Protein AF-A0A151JPD7-F1 (afdb_monomer)

Structure (mmCIF, N/CA/C/O backbone):
data_AF-A0A151JPD7-F1
#
_entry.id   AF-A0A151JPD7-F1
#
loop_
_atom_site.group_PDB
_atom_site.id
_atom_site.type_symbol
_atom_site.label_atom_id
_atom_site.label_alt_id
_atom_site.label_comp_id
_atom_site.label_asym_id
_atom_site.label_entity_id
_atom_site.label_seq_id
_atom_site.pdbx_PDB_ins_code
_atom_site.Cartn_x
_atom_site.Cartn_y
_atom_site.Cartn_z
_atom_site.occupancy
_atom_site.B_iso_or_equiv
_atom_site.auth_seq_id
_atom_site.auth_comp_id
_atom_site.auth_asym_id
_atom_site.auth_atom_id
_atom_site.pdbx_PDB_model_num
ATOM 1 N N . MET A 1 1 ? -14.794 9.207 4.107 1.00 80.56 1 MET A N 1
ATOM 2 C CA . MET A 1 1 ? -14.173 10.198 5.003 1.00 80.56 1 MET A CA 1
ATOM 3 C C . MET A 1 1 ? -12.701 9.889 5.238 1.00 80.56 1 MET A C 1
ATOM 5 O O . MET A 1 1 ? -11.892 10.384 4.486 1.00 80.56 1 MET A O 1
ATOM 9 N N . ILE A 1 2 ? -12.313 8.997 6.160 1.00 86.88 2 ILE A N 1
ATOM 10 C CA . ILE A 1 2 ? -10.884 8.836 6.520 1.00 86.88 2 ILE A CA 1
ATOM 11 C C . ILE A 1 2 ? -9.988 8.460 5.324 1.00 86.88 2 ILE A C 1
ATOM 13 O O . ILE A 1 2 ? -8.956 9.090 5.118 1.00 86.88 2 ILE A O 1
ATOM 17 N N . SER A 1 3 ? -10.394 7.480 4.512 1.00 79.50 3 SER A N 1
ATOM 18 C CA . SER A 1 3 ? -9.652 7.071 3.309 1.00 79.50 3 SER A CA 1
ATOM 19 C C . SER A 1 3 ? -9.755 8.076 2.157 1.00 79.50 3 SER A C 1
ATOM 21 O O . SER A 1 3 ? -8.768 8.323 1.474 1.00 79.50 3 SER A O 1
ATOM 23 N N . VAL A 1 4 ? -10.941 8.653 1.951 1.00 86.44 4 VAL A N 1
ATOM 24 C CA . VAL A 1 4 ? -11.239 9.572 0.837 1.00 86.44 4 VAL A CA 1
ATOM 25 C C . VAL A 1 4 ? -10.566 10.933 1.042 1.00 86.44 4 VAL A C 1
ATOM 27 O O . VAL A 1 4 ? -9.914 11.443 0.138 1.00 86.44 4 VAL A O 1
ATOM 30 N N . ASP A 1 5 ? -10.632 11.462 2.262 1.00 92.19 5 ASP A N 1
ATOM 31 C CA . ASP A 1 5 ? -10.155 12.799 2.633 1.00 92.19 5 ASP A CA 1
ATOM 32 C C . ASP A 1 5 ? -8.726 12.764 3.208 1.00 92.19 5 ASP A C 1
ATOM 34 O O . ASP A 1 5 ? -8.247 13.748 3.767 1.00 92.19 5 ASP A O 1
ATOM 38 N N . LYS A 1 6 ? -8.040 11.614 3.103 1.00 87.88 6 LYS A N 1
ATOM 39 C CA . LYS A 1 6 ? -6.658 11.390 3.574 1.00 87.88 6 LYS A CA 1
ATOM 40 C C . LYS A 1 6 ? -6.432 11.791 5.039 1.00 87.88 6 LYS A C 1
ATOM 42 O O . LYS A 1 6 ? -5.391 12.342 5.397 1.00 87.88 6 LYS A O 1
ATOM 47 N N . MET A 1 7 ? -7.401 11.510 5.906 1.00 90.88 7 MET A N 1
ATOM 48 C CA . MET A 1 7 ? -7.298 11.850 7.325 1.00 90.88 7 MET A CA 1
ATOM 49 C C . MET A 1 7 ? -6.452 10.832 8.090 1.00 90.88 7 MET A C 1
ATOM 51 O O . MET A 1 7 ? -6.375 9.651 7.749 1.00 90.88 7 MET A O 1
ATOM 55 N N . VAL A 1 8 ? -5.851 11.283 9.188 1.00 94.06 8 VAL A N 1
ATOM 56 C CA . VAL A 1 8 ? -5.087 10.417 10.090 1.00 94.06 8 VAL A CA 1
ATOM 57 C C . VAL A 1 8 ? -5.984 9.398 10.799 1.00 94.06 8 VAL A C 1
ATOM 59 O O . VAL A 1 8 ? -7.127 9.669 11.154 1.00 94.06 8 VAL A O 1
ATOM 62 N N . LEU A 1 9 ? -5.442 8.215 11.100 1.00 92.44 9 LEU A N 1
ATOM 63 C CA . LEU A 1 9 ? -6.209 7.143 11.753 1.00 92.44 9 LEU A CA 1
ATOM 64 C C . LEU A 1 9 ? -6.720 7.503 13.161 1.00 92.44 9 LEU A C 1
ATOM 66 O O . LEU A 1 9 ? -7.656 6.871 13.639 1.00 92.44 9 LEU A O 1
ATOM 70 N N . SER A 1 10 ? -6.142 8.506 13.834 1.00 93.88 10 SER A N 1
ATOM 71 C CA . SER A 1 10 ? -6.644 9.000 15.129 1.00 93.88 10 SER A CA 1
ATOM 72 C C . SER A 1 10 ? -8.010 9.681 15.024 1.00 93.88 10 SER A C 1
ATOM 74 O O . SER A 1 10 ? -8.688 9.821 16.039 1.00 93.88 10 SER A O 1
ATOM 76 N N . THR A 1 11 ? -8.475 10.034 13.820 1.00 94.81 11 THR A N 1
ATOM 77 C CA . THR A 1 11 ? -9.804 10.625 13.609 1.00 94.81 11 THR A CA 1
ATOM 78 C C . THR A 1 11 ? -10.934 9.762 14.182 1.00 94.81 11 THR A C 1
ATOM 80 O O . THR A 1 11 ? -11.928 10.312 14.649 1.00 94.81 11 THR A O 1
ATOM 83 N N . VAL A 1 12 ? -10.769 8.434 14.252 1.00 93.25 12 VAL A N 1
ATOM 84 C CA . VAL A 1 12 ? -11.769 7.513 14.840 1.00 93.25 12 VAL A CA 1
ATOM 85 C C . VAL A 1 12 ? -11.988 7.701 16.348 1.00 93.25 12 VAL A C 1
ATOM 87 O O . VAL A 1 12 ? -12.983 7.236 16.911 1.00 93.25 12 VAL A O 1
ATOM 90 N N . GLU A 1 13 ? -11.059 8.377 17.020 1.00 94.06 13 GLU A N 1
ATOM 91 C CA . GLU A 1 13 ? -11.090 8.644 18.459 1.00 94.06 13 GLU A CA 1
ATOM 92 C C . GLU A 1 13 ? -11.591 10.061 18.773 1.00 94.06 13 GLU A C 1
ATOM 94 O O . GLU A 1 13 ? -11.919 10.354 19.924 1.00 94.06 13 GLU A O 1
ATOM 99 N N . ASN A 1 14 ? -11.739 10.919 17.757 1.00 94.12 14 ASN A N 1
ATOM 100 C CA . ASN A 1 14 ? -12.240 12.278 17.931 1.00 94.12 14 ASN A CA 1
ATOM 101 C C . ASN A 1 14 ? -13.691 12.273 18.433 1.00 94.12 14 ASN A C 1
ATOM 103 O O . ASN A 1 14 ? -14.548 11.547 17.920 1.00 94.12 14 ASN A O 1
ATOM 107 N N . LYS A 1 15 ? -13.991 13.152 19.401 1.00 94.69 15 LYS A N 1
ATOM 108 C CA . LYS A 1 15 ? -15.325 13.269 20.022 1.00 94.69 15 LYS A CA 1
ATOM 109 C C . LYS A 1 15 ? -16.430 13.486 18.984 1.00 94.69 15 LYS A C 1
ATOM 111 O O . LYS A 1 15 ? -17.428 12.772 19.012 1.00 94.69 15 LYS A O 1
ATOM 116 N N . GLY A 1 16 ? -16.219 14.414 18.046 1.00 94.44 16 GLY A N 1
ATOM 117 C CA . GLY A 1 16 ? -17.181 14.716 16.981 1.00 94.44 16 GLY A CA 1
ATOM 118 C C . GLY A 1 16 ? -17.439 13.524 16.058 1.00 94.44 16 GLY A C 1
ATOM 119 O O . GLY A 1 16 ? -18.589 13.199 15.784 1.00 94.44 16 GLY A O 1
ATOM 120 N N . PHE A 1 17 ? -16.388 12.800 15.662 1.00 93.56 17 PHE A N 1
ATOM 121 C CA . PHE A 1 17 ? -16.533 11.601 14.835 1.00 93.56 17 PHE A CA 1
ATOM 122 C C . PHE A 1 17 ? -17.300 10.494 15.565 1.00 93.56 17 PHE A C 1
ATOM 124 O O . PHE A 1 17 ? -18.200 9.881 15.000 1.00 93.56 17 PHE A O 1
ATOM 131 N N . ARG A 1 18 ? -17.002 10.255 16.847 1.00 93.50 18 ARG A N 1
ATOM 132 C CA . ARG A 1 18 ? -17.736 9.262 17.647 1.00 93.50 18 ARG A CA 1
ATOM 133 C C . ARG A 1 18 ? -19.191 9.643 17.868 1.00 93.50 18 ARG A C 1
ATOM 135 O O . ARG A 1 18 ? -20.039 8.757 17.881 1.00 93.50 18 ARG A O 1
ATOM 142 N N . TYR A 1 19 ? -19.472 10.929 18.052 1.00 95.12 19 TYR A N 1
ATOM 143 C CA . TYR A 1 19 ? -20.842 11.419 18.121 1.00 95.12 19 TYR A CA 1
ATOM 144 C C . TYR A 1 19 ? -21.576 11.159 16.803 1.00 95.12 19 TYR A C 1
ATOM 146 O O . TYR A 1 19 ? -22.622 10.521 16.823 1.00 95.12 19 TYR A O 1
ATOM 154 N N . LEU A 1 20 ? -20.978 11.524 15.664 1.00 94.06 20 LEU A N 1
ATOM 155 C CA . LEU A 1 20 ? -21.531 11.238 14.340 1.00 94.06 20 LEU A CA 1
ATOM 156 C C . LEU A 1 20 ? -21.826 9.743 14.159 1.00 94.06 20 LEU A C 1
ATOM 158 O O . LEU A 1 20 ? -22.942 9.391 13.802 1.00 94.06 20 LEU A O 1
ATOM 162 N N . MET A 1 21 ? -20.868 8.866 14.471 1.00 94.31 21 MET A N 1
ATOM 163 C CA . MET A 1 21 ? -21.039 7.414 14.332 1.00 94.31 21 MET A CA 1
ATOM 164 C C . MET A 1 21 ? -22.158 6.853 15.213 1.00 94.31 21 MET A C 1
ATOM 166 O O . MET A 1 21 ? -22.860 5.943 14.785 1.00 94.31 21 MET A O 1
ATOM 170 N N . LYS A 1 22 ? -22.367 7.402 16.417 1.00 94.88 22 LYS A N 1
ATOM 171 C CA . LYS A 1 22 ? -23.503 7.017 17.270 1.00 94.88 22 LYS A CA 1
ATOM 172 C C . LYS A 1 22 ? -24.850 7.364 16.638 1.00 94.88 22 LYS A C 1
ATOM 174 O O . LYS A 1 22 ? -25.810 6.646 16.881 1.00 94.88 22 LYS A O 1
ATOM 179 N N . ILE A 1 23 ? -24.923 8.453 15.876 1.00 95.88 23 ILE A N 1
ATOM 180 C CA . ILE A 1 23 ? -26.152 8.882 15.203 1.00 95.88 23 ILE A CA 1
ATOM 181 C C . ILE A 1 23 ? -26.365 8.094 13.909 1.00 95.88 23 ILE A C 1
ATOM 183 O O . ILE A 1 23 ? -27.463 7.611 13.661 1.00 95.88 23 ILE A O 1
ATOM 187 N N . THR A 1 24 ? -25.324 7.948 13.089 1.00 95.88 24 THR A N 1
ATOM 188 C CA . THR A 1 24 ? -25.449 7.351 11.753 1.00 95.88 24 THR A CA 1
ATOM 189 C C . THR A 1 24 ? -25.494 5.828 11.781 1.00 95.88 24 THR A C 1
ATOM 191 O O . THR A 1 24 ? -26.235 5.229 11.008 1.00 95.88 24 THR A O 1
ATOM 194 N N . VAL A 1 25 ? -24.710 5.186 12.653 1.00 95.31 25 VAL A N 1
ATOM 195 C CA . VAL A 1 25 ? -24.613 3.722 12.754 1.00 95.31 25 VAL A CA 1
ATOM 196 C C . VAL A 1 25 ? -24.492 3.307 14.234 1.00 95.31 25 VAL A C 1
ATOM 198 O O . VAL A 1 25 ? -23.426 2.866 14.671 1.00 95.31 25 VAL A O 1
ATOM 201 N N . PRO A 1 26 ? -25.571 3.417 15.037 1.00 94.50 26 PRO A N 1
ATOM 202 C CA . PRO A 1 26 ? -25.527 3.252 16.498 1.00 94.50 26 PRO A CA 1
ATOM 203 C C . PRO A 1 26 ? -25.048 1.872 16.969 1.00 94.50 26 PRO A C 1
ATOM 205 O O . PRO A 1 26 ? -24.481 1.745 18.055 1.00 94.50 26 PRO A O 1
ATOM 208 N N . LEU A 1 27 ? -25.260 0.835 16.154 1.00 95.75 27 LEU A N 1
ATOM 209 C CA . LEU A 1 27 ? -24.857 -0.539 16.465 1.00 95.75 27 LEU A CA 1
ATOM 210 C C . LEU A 1 27 ? -23.370 -0.807 16.193 1.00 95.75 27 LEU A C 1
ATOM 212 O O . LEU A 1 27 ? -22.830 -1.810 16.656 1.00 95.75 27 LEU A O 1
ATOM 216 N N . TYR A 1 28 ? -22.689 0.079 15.466 1.00 92.56 28 TYR A N 1
ATOM 217 C CA . TYR A 1 28 ? -21.284 -0.088 15.127 1.00 92.56 28 TYR A CA 1
ATOM 218 C C . TYR A 1 28 ? -20.390 0.716 16.072 1.00 92.56 28 TYR A C 1
ATOM 220 O O . TYR A 1 28 ? -20.459 1.943 16.151 1.00 92.56 28 TYR A O 1
ATOM 228 N N . LYS A 1 29 ? -19.487 0.020 16.769 1.00 90.44 29 LYS A N 1
ATOM 229 C CA . LYS A 1 29 ? -18.442 0.653 17.579 1.00 90.44 29 LYS A CA 1
ATOM 230 C C . LYS A 1 29 ? -17.151 0.726 16.762 1.00 90.44 29 LYS A C 1
ATOM 232 O O . LYS A 1 29 ? -16.540 -0.319 16.535 1.00 90.44 29 LYS A O 1
ATOM 237 N N . PRO A 1 30 ? -16.710 1.924 16.334 1.00 91.31 30 PRO A N 1
ATOM 238 C CA . PRO A 1 30 ? -15.484 2.042 15.563 1.00 91.31 30 PRO A CA 1
ATOM 239 C C . PRO A 1 30 ? -14.279 1.560 16.393 1.00 91.31 30 PRO A C 1
ATOM 241 O O . PRO A 1 30 ? -14.149 1.945 17.563 1.00 91.31 30 PRO A O 1
ATOM 244 N N . PRO A 1 31 ? -13.395 0.727 15.815 1.00 93.44 31 PRO A N 1
ATOM 245 C CA . PRO A 1 31 ? -12.202 0.237 16.495 1.00 93.44 31 PRO A CA 1
ATOM 246 C C . PRO A 1 31 ? -11.243 1.382 16.848 1.00 93.44 31 PRO A C 1
ATOM 248 O O . PRO A 1 31 ? -11.247 2.441 16.220 1.00 93.44 31 PRO A O 1
ATOM 251 N N . SER A 1 32 ? -10.401 1.166 17.864 1.00 94.25 32 SER A N 1
ATOM 252 C CA . SER A 1 32 ? -9.373 2.145 18.246 1.00 94.25 32 SER A CA 1
ATOM 253 C C . SER A 1 32 ? -8.332 2.319 17.140 1.00 94.25 32 SER A C 1
ATOM 255 O O . SER A 1 32 ? -8.094 1.390 16.360 1.00 94.25 32 SER A O 1
ATOM 257 N N . ARG A 1 33 ? -7.633 3.460 17.122 1.00 94.56 33 ARG A N 1
ATOM 258 C CA . ARG A 1 33 ? -6.510 3.700 16.202 1.00 94.56 33 ARG A CA 1
ATOM 259 C C . ARG A 1 33 ? -5.505 2.549 16.262 1.00 94.56 33 ARG A C 1
ATOM 261 O O . ARG A 1 33 ? -5.088 2.048 15.225 1.00 94.56 33 ARG A O 1
ATOM 268 N N . LYS A 1 34 ? -5.158 2.095 17.473 1.00 95.12 34 LYS A N 1
ATOM 269 C CA . LYS A 1 34 ? -4.216 0.984 17.697 1.00 95.12 34 LYS A CA 1
ATOM 270 C C . LYS A 1 34 ? -4.715 -0.321 17.080 1.00 95.12 34 LYS A C 1
ATOM 272 O O . LYS A 1 34 ? -3.938 -1.044 16.461 1.00 95.12 34 LYS A O 1
ATOM 277 N N . THR A 1 35 ? -6.005 -0.613 17.232 1.00 95.12 35 THR A N 1
ATOM 278 C CA . THR A 1 35 ? -6.632 -1.803 16.646 1.00 95.12 35 THR A CA 1
ATOM 279 C C . THR A 1 35 ? -6.581 -1.744 15.125 1.00 95.12 35 THR A C 1
ATOM 281 O O . THR A 1 35 ? -6.166 -2.716 14.506 1.00 95.12 35 THR A O 1
ATOM 284 N N . ILE A 1 36 ? -6.924 -0.598 14.528 1.00 93.75 36 ILE A N 1
ATOM 285 C CA . ILE A 1 36 ? -6.847 -0.401 13.075 1.00 93.75 36 ILE A CA 1
ATOM 286 C C . ILE A 1 36 ? -5.410 -0.602 12.586 1.00 93.75 36 ILE A C 1
ATOM 288 O O . ILE A 1 36 ? -5.194 -1.373 11.658 1.00 93.75 36 ILE A O 1
ATOM 292 N N . THR A 1 37 ? -4.420 0.012 13.241 1.00 94.62 37 THR A N 1
ATOM 293 C CA . THR A 1 37 ? -3.001 -0.174 12.897 1.00 94.62 37 THR A CA 1
ATOM 294 C C . THR A 1 37 ? -2.591 -1.645 12.961 1.00 94.62 37 THR A C 1
ATOM 296 O O . THR A 1 37 ? -1.972 -2.140 12.026 1.00 94.62 37 THR A O 1
ATOM 299 N N . LYS A 1 38 ? -2.980 -2.370 14.018 1.00 96.25 38 LYS A N 1
ATOM 300 C CA . LYS A 1 38 ? -2.679 -3.803 14.160 1.00 96.25 38 LYS A CA 1
ATOM 301 C C . LYS A 1 38 ? -3.325 -4.644 13.054 1.00 96.25 38 LYS A C 1
ATOM 303 O O . LYS A 1 38 ? -2.690 -5.567 12.555 1.00 96.25 38 LYS A O 1
ATOM 308 N N . LEU A 1 39 ? -4.568 -4.341 12.679 1.00 93.50 39 LEU A N 1
ATOM 309 C CA . LEU A 1 39 ? -5.276 -5.051 11.611 1.00 93.50 39 LEU A CA 1
ATOM 310 C C . LEU A 1 39 ? -4.634 -4.798 10.244 1.00 93.50 39 LEU A C 1
ATOM 312 O O . LEU A 1 39 ? -4.439 -5.746 9.491 1.00 93.50 39 LEU A O 1
ATOM 316 N N . ILE A 1 40 ? -4.261 -3.550 9.947 1.00 90.88 40 ILE A N 1
ATOM 317 C CA . ILE A 1 40 ? -3.555 -3.193 8.707 1.00 90.88 40 ILE A CA 1
ATOM 318 C C . ILE A 1 40 ? -2.210 -3.923 8.632 1.00 90.88 40 ILE A C 1
ATOM 320 O O . ILE A 1 40 ? -1.903 -4.536 7.615 1.00 90.88 40 ILE A O 1
ATOM 324 N N . GLU A 1 41 ? -1.437 -3.907 9.717 1.00 93.62 41 GLU A N 1
ATOM 325 C CA . GLU A 1 41 ? -0.143 -4.590 9.801 1.00 93.62 41 GLU A CA 1
ATOM 326 C C . GLU A 1 41 ? -0.284 -6.107 9.592 1.00 93.62 41 GLU A C 1
ATOM 328 O O . GLU A 1 41 ? 0.486 -6.714 8.850 1.00 93.62 41 GLU A O 1
ATOM 333 N N . ALA A 1 42 ? -1.296 -6.729 10.204 1.00 93.12 42 ALA A N 1
ATOM 334 C CA . ALA A 1 42 ? -1.565 -8.155 10.034 1.00 93.12 42 ALA A CA 1
ATOM 335 C C . ALA A 1 42 ? -1.945 -8.503 8.585 1.00 93.12 42 ALA A C 1
ATOM 337 O O . ALA A 1 42 ? -1.426 -9.472 8.031 1.00 93.12 42 ALA A O 1
ATOM 338 N N . GLN A 1 43 ? -2.800 -7.688 7.959 1.00 88.00 43 GLN A N 1
ATOM 339 C CA . GLN A 1 43 ? -3.163 -7.833 6.547 1.00 88.00 43 GLN A CA 1
ATOM 340 C C . GLN A 1 43 ? -1.933 -7.693 5.644 1.00 88.00 43 GLN A C 1
ATOM 342 O O . GLN A 1 43 ? -1.702 -8.538 4.783 1.00 88.00 43 GLN A O 1
ATOM 347 N N . TYR A 1 44 ? -1.089 -6.685 5.883 1.00 87.38 44 TYR A N 1
ATOM 348 C CA . TYR A 1 44 ? 0.145 -6.490 5.124 1.00 87.38 44 TYR A CA 1
ATOM 349 C C . TYR A 1 44 ? 1.083 -7.698 5.221 1.00 87.38 44 TYR A C 1
ATOM 351 O O . TYR A 1 44 ? 1.577 -8.164 4.197 1.00 87.38 44 TYR A O 1
ATOM 359 N N . ARG A 1 45 ? 1.299 -8.249 6.423 1.00 88.88 45 ARG A N 1
ATOM 360 C CA . ARG A 1 45 ? 2.146 -9.439 6.607 1.00 88.88 45 ARG A CA 1
ATOM 361 C C . ARG A 1 45 ? 1.610 -10.644 5.847 1.00 88.88 45 ARG A C 1
ATOM 363 O O . ARG A 1 45 ? 2.375 -11.295 5.150 1.00 88.88 45 ARG A O 1
ATOM 370 N N . SER A 1 46 ? 0.306 -10.903 5.924 1.00 84.88 46 SER A N 1
ATOM 371 C CA . SER A 1 46 ? -0.318 -12.004 5.183 1.00 84.88 46 SER A CA 1
ATOM 372 C C . SER A 1 46 ? -0.128 -11.860 3.669 1.00 84.88 46 SER A C 1
ATOM 374 O O . SER A 1 46 ? 0.271 -12.817 3.007 1.00 84.88 46 SER A O 1
ATOM 376 N N . LEU A 1 47 ? -0.338 -10.656 3.130 1.00 78.81 47 LEU A N 1
ATOM 377 C CA . LEU A 1 47 ? -0.128 -10.372 1.708 1.00 78.81 47 LEU A CA 1
ATOM 378 C C . LEU A 1 47 ? 1.352 -10.476 1.315 1.00 78.81 47 LEU A C 1
ATOM 380 O O . LEU A 1 47 ? 1.667 -10.967 0.234 1.00 78.81 47 LEU A O 1
ATOM 384 N N . LYS A 1 48 ? 2.265 -10.045 2.190 1.00 80.38 48 LYS A N 1
ATOM 385 C CA . LYS A 1 48 ? 3.713 -10.138 1.976 1.00 80.38 48 LYS A CA 1
ATOM 386 C C . LYS A 1 48 ? 4.187 -11.591 1.892 1.00 80.38 48 LYS A C 1
ATOM 388 O O . LYS A 1 48 ? 4.972 -11.909 1.004 1.00 80.38 48 LYS A O 1
ATOM 393 N N . GLU A 1 49 ? 3.708 -12.463 2.776 1.00 77.81 49 GLU A N 1
ATOM 394 C CA . GLU A 1 49 ? 4.031 -13.896 2.732 1.00 77.81 49 GLU A CA 1
ATOM 395 C C . GLU A 1 49 ? 3.492 -14.549 1.449 1.00 77.81 49 GLU A C 1
ATOM 397 O O . GLU A 1 49 ? 4.209 -15.288 0.776 1.00 77.81 49 GLU A O 1
ATOM 402 N N . ALA A 1 50 ? 2.268 -14.200 1.034 1.00 70.31 50 ALA A N 1
ATOM 403 C CA . ALA A 1 50 ? 1.706 -14.658 -0.239 1.00 70.31 50 ALA A CA 1
ATOM 404 C C . ALA A 1 50 ? 2.511 -14.160 -1.459 1.00 70.31 50 ALA A C 1
ATOM 406 O O . ALA A 1 50 ? 2.636 -14.875 -2.452 1.00 70.31 50 ALA A O 1
ATOM 407 N N . TYR A 1 51 ? 3.085 -12.956 -1.380 1.00 66.25 51 TYR A N 1
ATOM 408 C CA . TYR A 1 51 ? 3.906 -12.354 -2.434 1.00 66.25 51 TYR A CA 1
ATOM 409 C C . TYR A 1 51 ? 5.281 -13.027 -2.590 1.00 66.25 51 TYR A C 1
ATOM 411 O O . TYR A 1 51 ? 5.752 -13.203 -3.713 1.00 66.25 51 TYR A O 1
ATOM 419 N N . TYR A 1 52 ? 5.917 -13.453 -1.492 1.00 64.75 52 TYR A N 1
ATOM 420 C CA . TYR A 1 52 ? 7.211 -14.156 -1.539 1.00 64.75 52 TYR A CA 1
ATOM 421 C C . TYR A 1 52 ? 7.127 -15.532 -2.227 1.00 64.75 52 TYR A C 1
ATOM 423 O O . TYR A 1 52 ? 8.137 -16.047 -2.709 1.00 64.75 52 TYR A O 1
ATOM 431 N N . PHE A 1 53 ? 5.931 -16.118 -2.342 1.00 60.75 53 PHE A N 1
ATOM 432 C CA . PHE 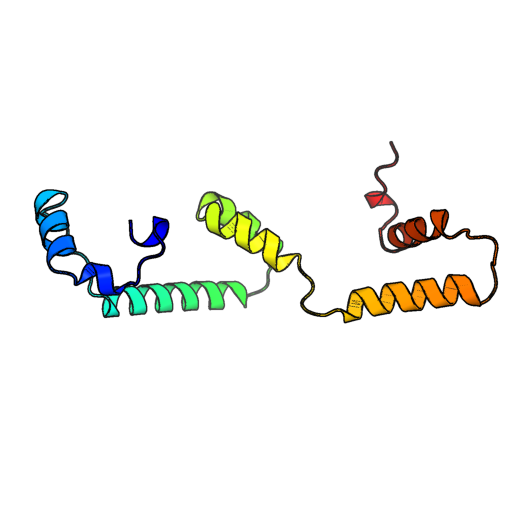A 1 53 ? 5.719 -17.487 -2.820 1.00 60.75 53 PHE A CA 1
ATOM 433 C C . PHE A 1 53 ? 5.645 -17.646 -4.357 1.00 60.75 53 PHE A C 1
ATOM 435 O O . PHE A 1 53 ? 4.949 -18.517 -4.865 1.00 60.75 53 PHE A O 1
ATOM 442 N N . LYS A 1 54 ? 6.425 -16.862 -5.116 1.00 59.69 54 LYS A N 1
ATOM 443 C CA . LYS A 1 54 ? 6.561 -16.914 -6.592 1.00 59.69 54 LYS A CA 1
ATOM 444 C C . LYS A 1 54 ? 5.296 -16.558 -7.382 1.00 59.69 54 LYS A C 1
ATOM 446 O O . LYS A 1 54 ? 4.559 -17.452 -7.787 1.00 59.69 54 LYS A O 1
ATOM 451 N N . ARG A 1 55 ? 5.145 -15.284 -7.767 1.00 63.62 55 ARG A N 1
ATOM 452 C CA . ARG A 1 55 ? 4.513 -14.871 -9.040 1.00 63.62 55 ARG A CA 1
ATOM 453 C C . ARG A 1 55 ? 5.122 -13.564 -9.539 1.00 63.62 55 ARG A C 1
ATOM 455 O O . ARG A 1 55 ? 5.599 -12.761 -8.743 1.00 63.62 55 ARG A O 1
ATOM 462 N N . ASP A 1 56 ? 5.077 -13.367 -10.855 1.00 77.06 56 ASP A N 1
ATOM 463 C CA . ASP A 1 56 ? 5.254 -12.053 -11.476 1.00 77.06 56 ASP A CA 1
ATOM 464 C C . ASP A 1 56 ? 4.336 -11.034 -10.756 1.00 77.06 56 ASP A C 1
ATOM 466 O O . ASP A 1 56 ? 3.122 -11.277 -10.671 1.00 77.06 56 ASP A O 1
ATOM 470 N N . PRO A 1 57 ? 4.876 -9.920 -10.215 1.00 79.19 57 PRO A N 1
ATOM 471 C CA . PRO A 1 57 ? 4.090 -8.899 -9.526 1.00 79.19 57 PRO A CA 1
ATOM 472 C C . PRO A 1 57 ? 2.899 -8.420 -10.358 1.00 79.19 57 PRO A C 1
ATOM 474 O O . PRO A 1 57 ? 1.813 -8.200 -9.820 1.00 79.19 57 PRO A O 1
ATOM 477 N N . ILE A 1 58 ? 3.060 -8.329 -11.680 1.00 82.25 58 ILE A N 1
ATOM 478 C CA . ILE A 1 58 ? 1.999 -7.910 -12.596 1.00 82.25 58 ILE A CA 1
ATOM 479 C C . ILE A 1 58 ? 0.872 -8.948 -12.617 1.00 82.25 58 ILE A C 1
ATOM 481 O O . ILE A 1 58 ? -0.303 -8.584 -12.540 1.00 82.25 58 ILE A O 1
ATOM 485 N N . GLN A 1 59 ? 1.196 -10.243 -12.678 1.00 82.56 59 GLN A N 1
ATOM 486 C CA . GLN A 1 59 ? 0.194 -11.315 -12.631 1.00 82.56 59 GLN A CA 1
ATOM 487 C C . GLN A 1 59 ? -0.553 -11.356 -11.298 1.00 82.56 59 GLN A C 1
ATOM 489 O O . GLN A 1 59 ? -1.771 -11.553 -11.285 1.00 82.56 59 GLN A O 1
ATOM 494 N N . TYR A 1 60 ? 0.148 -11.140 -10.182 1.00 82.12 60 TYR A N 1
ATOM 495 C CA . TYR A 1 60 ? -0.493 -11.051 -8.874 1.00 82.12 60 TYR A CA 1
ATOM 496 C C . TYR A 1 60 ? -1.519 -9.914 -8.851 1.00 82.12 60 TYR A C 1
ATOM 498 O O . TYR A 1 60 ? -2.697 -10.166 -8.593 1.00 82.12 60 TYR A O 1
ATOM 506 N N . TRP A 1 61 ? -1.115 -8.691 -9.206 1.00 85.25 61 TRP A N 1
ATOM 507 C CA . TRP A 1 61 ? -2.018 -7.538 -9.210 1.00 85.25 61 TRP A CA 1
ATOM 508 C C . TRP A 1 61 ? -3.193 -7.724 -10.173 1.00 85.25 61 TRP A C 1
ATOM 510 O O . TRP A 1 61 ? -4.324 -7.407 -9.806 1.00 85.25 61 TRP A O 1
ATOM 520 N N . LYS A 1 62 ? -2.981 -8.341 -11.343 1.00 85.50 62 LYS A N 1
ATOM 521 C CA . LYS A 1 62 ? -4.072 -8.730 -12.255 1.00 85.50 62 LYS A CA 1
ATOM 522 C C . LYS A 1 62 ? -5.098 -9.645 -11.578 1.00 85.50 62 LYS A C 1
ATOM 524 O O . LYS A 1 62 ? -6.291 -9.447 -11.782 1.00 85.50 62 LYS A O 1
ATOM 529 N N . SER A 1 63 ? -4.660 -10.595 -10.749 1.00 85.12 63 SER A N 1
ATOM 530 C CA . SER A 1 63 ? -5.569 -11.506 -10.038 1.00 85.12 63 SER A CA 1
ATOM 531 C C . SER A 1 63 ? -6.392 -10.821 -8.937 1.00 85.12 63 SER A C 1
ATOM 533 O O . SER A 1 63 ? -7.554 -11.168 -8.740 1.00 85.12 63 SER A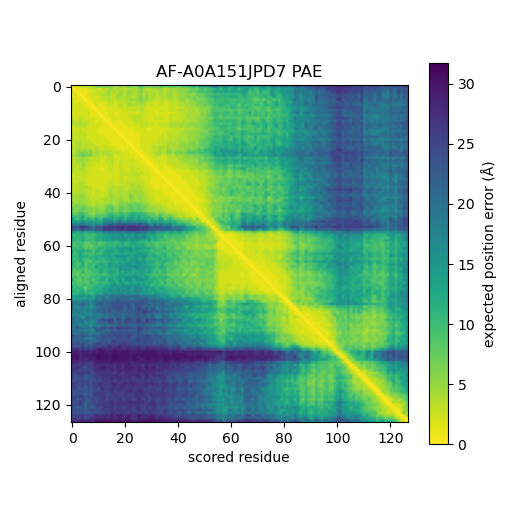 O 1
ATOM 535 N N . VAL A 1 64 ? -5.840 -9.802 -8.262 1.00 84.81 64 VAL A N 1
ATOM 536 C CA . VAL A 1 64 ? -6.531 -9.047 -7.194 1.00 84.81 64 VAL A CA 1
ATOM 537 C C . VAL A 1 64 ? -7.228 -7.774 -7.686 1.00 84.81 64 VAL A C 1
ATOM 539 O O . VAL A 1 64 ? -7.784 -7.027 -6.877 1.00 84.81 64 VAL A O 1
ATOM 542 N N . LYS A 1 65 ? -7.266 -7.538 -9.005 1.00 87.31 65 LYS A N 1
ATOM 543 C CA . LYS A 1 65 ? -7.896 -6.361 -9.628 1.00 87.31 65 LYS A CA 1
ATOM 544 C C . LYS A 1 65 ? -9.341 -6.154 -9.176 1.00 87.31 65 LYS A C 1
ATOM 546 O O . LYS A 1 65 ? -9.737 -5.029 -8.890 1.00 87.31 65 LYS A O 1
ATOM 551 N N . HIS A 1 66 ? -10.119 -7.233 -9.101 1.00 88.00 66 HIS A N 1
ATOM 552 C CA . HIS A 1 66 ? -11.526 -7.167 -8.700 1.00 88.00 66 HIS A CA 1
ATOM 553 C C . HIS A 1 66 ? -11.702 -6.863 -7.208 1.00 88.00 66 HIS A C 1
ATOM 555 O O . HIS A 1 66 ? -12.651 -6.182 -6.831 1.00 88.00 66 HIS A O 1
ATOM 561 N N . THR A 1 67 ? -10.777 -7.327 -6.366 1.00 87.56 67 THR A N 1
ATOM 562 C CA . THR A 1 67 ? -10.824 -7.122 -4.914 1.00 87.56 67 THR A CA 1
ATOM 563 C C . THR A 1 67 ? -10.389 -5.707 -4.529 1.00 87.56 67 THR A C 1
ATOM 565 O O . THR A 1 67 ? -10.981 -5.097 -3.643 1.00 87.56 67 THR A O 1
ATOM 568 N N . PHE A 1 68 ? -9.367 -5.166 -5.202 1.00 86.06 68 PHE A N 1
ATOM 569 C CA . PHE A 1 68 ? -8.786 -3.858 -4.888 1.00 86.06 68 PHE A CA 1
ATOM 570 C C . PHE A 1 68 ? -8.522 -3.024 -6.156 1.00 86.06 68 PHE A C 1
ATOM 572 O O . PHE A 1 68 ? -7.363 -2.804 -6.511 1.00 86.06 68 PHE A O 1
ATOM 579 N N . PRO A 1 69 ? -9.565 -2.506 -6.832 1.00 88.38 69 PRO A N 1
ATOM 580 C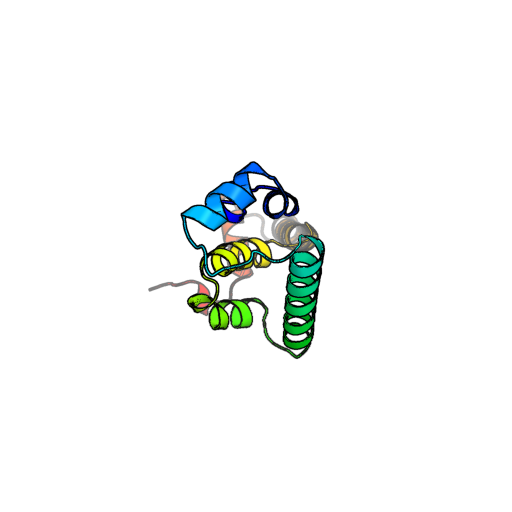 CA . PRO A 1 69 ? -9.416 -1.823 -8.121 1.00 88.38 69 PRO A CA 1
ATOM 581 C C . PRO A 1 69 ? -8.550 -0.556 -8.041 1.00 88.38 69 PRO A C 1
ATOM 583 O O . PRO A 1 69 ? -7.657 -0.367 -8.861 1.00 88.38 69 PRO A O 1
ATOM 586 N N . LEU A 1 70 ? -8.735 0.269 -7.003 1.00 87.69 70 LEU A N 1
ATOM 587 C CA . LEU A 1 70 ? -7.947 1.495 -6.805 1.00 87.69 70 LEU A CA 1
ATOM 588 C C . LEU A 1 70 ? -6.468 1.202 -6.521 1.00 87.69 70 LEU A C 1
ATOM 590 O O . LEU A 1 70 ? -5.575 1.903 -6.990 1.00 87.69 70 LEU A O 1
ATOM 594 N N . LEU A 1 71 ? -6.204 0.158 -5.734 1.00 85.62 71 LEU A N 1
ATOM 595 C CA . LEU A 1 71 ? -4.838 -0.219 -5.389 1.00 85.62 71 LEU A CA 1
ATOM 596 C C . LEU A 1 71 ? -4.136 -0.881 -6.577 1.00 85.62 71 LEU A C 1
ATOM 598 O O . LEU A 1 71 ? -2.948 -0.658 -6.767 1.00 85.62 71 LEU A O 1
ATOM 602 N N . TYR A 1 72 ? -4.876 -1.631 -7.397 1.00 88.44 72 TYR A N 1
ATOM 603 C CA . TYR A 1 72 ? -4.394 -2.202 -8.651 1.00 88.44 72 TYR A CA 1
ATOM 604 C C . TYR A 1 72 ? -3.898 -1.127 -9.623 1.00 88.44 72 TYR A C 1
ATOM 606 O O . TYR A 1 72 ? -2.796 -1.258 -10.151 1.00 88.44 72 TYR A O 1
ATOM 614 N N . GLU A 1 73 ? -4.669 -0.056 -9.836 1.00 88.44 73 GLU A N 1
ATOM 615 C CA . GLU A 1 73 ? -4.264 1.037 -10.733 1.00 88.44 73 GLU A CA 1
ATOM 616 C C . GLU A 1 73 ? -2.944 1.677 -10.294 1.00 88.44 73 GLU A C 1
ATOM 618 O O . GLU A 1 73 ? -2.044 1.889 -11.110 1.00 88.44 73 GLU A O 1
ATOM 623 N N . LEU A 1 74 ? -2.796 1.925 -8.990 1.00 88.38 74 LEU A N 1
ATOM 624 C CA . LEU A 1 74 ? -1.550 2.434 -8.426 1.00 88.38 74 LEU A CA 1
ATOM 625 C C . LEU A 1 74 ? -0.420 1.410 -8.565 1.00 88.38 74 LEU A C 1
ATOM 627 O O . LEU A 1 74 ? 0.669 1.754 -9.017 1.00 88.38 74 LEU A O 1
ATOM 631 N N . ALA A 1 75 ? -0.667 0.154 -8.206 1.00 87.69 75 ALA A N 1
ATOM 632 C CA . ALA A 1 75 ? 0.348 -0.886 -8.221 1.00 87.69 75 ALA A CA 1
ATOM 633 C C . ALA A 1 75 ? 0.922 -1.117 -9.620 1.00 87.69 75 ALA A C 1
ATOM 635 O O . ALA A 1 75 ? 2.139 -1.132 -9.770 1.00 87.69 75 ALA A O 1
ATOM 636 N N . ILE A 1 76 ? 0.078 -1.225 -10.650 1.00 87.00 76 ILE A N 1
ATOM 637 C CA . ILE A 1 76 ? 0.539 -1.377 -12.036 1.00 87.00 76 ILE A CA 1
ATOM 638 C C . ILE A 1 76 ? 1.363 -0.166 -12.472 1.00 87.00 76 ILE A C 1
ATOM 640 O O . ILE A 1 76 ? 2.436 -0.342 -13.042 1.00 87.00 76 ILE A O 1
ATOM 644 N N . LYS A 1 77 ? 0.922 1.055 -12.141 1.00 86.69 77 LYS A N 1
ATOM 645 C CA . LYS A 1 77 ? 1.671 2.274 -12.463 1.00 86.69 77 LYS A CA 1
ATOM 646 C C . LYS A 1 77 ? 3.071 2.273 -11.849 1.00 86.69 77 LYS A C 1
ATOM 648 O O . LYS A 1 77 ? 4.018 2.640 -12.532 1.00 86.69 77 LYS A O 1
ATOM 653 N N . TYR A 1 78 ? 3.207 1.892 -10.579 1.00 84.06 78 TYR A N 1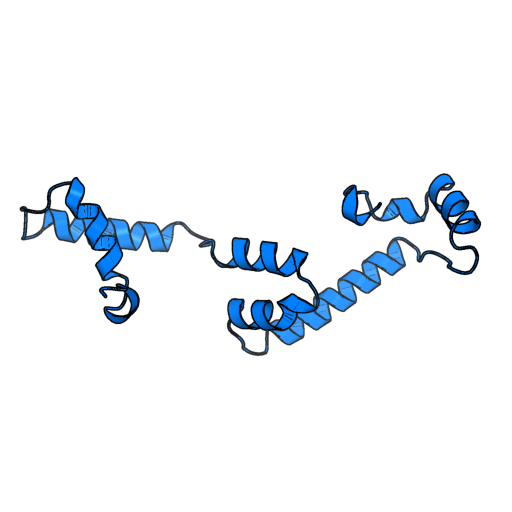
ATOM 654 C CA . TYR A 1 78 ? 4.493 1.943 -9.877 1.00 84.06 78 TYR A CA 1
ATOM 655 C C . TYR A 1 78 ? 5.401 0.742 -10.161 1.00 84.06 78 TYR A C 1
ATOM 657 O O . TYR A 1 78 ? 6.614 0.908 -10.175 1.00 84.06 78 TYR A O 1
ATOM 665 N N . ILE A 1 79 ? 4.848 -0.445 -10.423 1.00 82.56 79 ILE A N 1
ATOM 666 C CA . ILE A 1 79 ? 5.634 -1.646 -10.758 1.00 82.56 79 ILE A CA 1
ATOM 667 C C . ILE A 1 79 ? 6.333 -1.502 -12.112 1.00 82.56 79 ILE A C 1
ATOM 669 O O . ILE A 1 79 ? 7.433 -2.016 -12.287 1.00 82.56 79 ILE A O 1
ATOM 673 N N . SER A 1 80 ? 5.723 -0.788 -13.060 1.00 76.75 80 SER A N 1
ATOM 674 C CA . SER A 1 80 ? 6.322 -0.526 -14.373 1.00 76.75 80 SER A CA 1
ATOM 675 C C . SER A 1 80 ? 7.448 0.514 -14.347 1.00 76.75 80 SER A C 1
ATOM 677 O O . SER A 1 80 ? 8.135 0.685 -15.352 1.00 76.75 80 SER A O 1
ATOM 679 N N . ILE A 1 81 ? 7.650 1.221 -13.232 1.00 80.50 81 ILE A N 1
ATOM 680 C CA . ILE A 1 81 ? 8.726 2.204 -13.101 1.00 80.50 81 ILE A CA 1
ATOM 681 C C . ILE A 1 81 ? 10.009 1.468 -12.721 1.00 80.50 81 ILE A C 1
ATOM 683 O O . ILE A 1 81 ? 10.077 0.781 -11.702 1.00 80.50 81 ILE A O 1
ATOM 687 N N . LEU A 1 82 ? 11.050 1.641 -13.532 1.00 71.12 82 LEU A N 1
ATOM 688 C CA . LEU A 1 82 ? 12.383 1.153 -13.202 1.00 71.12 82 LEU A CA 1
ATOM 689 C C . LEU A 1 82 ? 12.905 1.889 -11.963 1.00 71.12 82 LEU A C 1
ATOM 691 O O . LEU A 1 82 ? 12.908 3.117 -11.912 1.00 71.12 82 LEU A O 1
ATOM 695 N N . GLY A 1 83 ? 13.373 1.134 -10.968 1.00 75.12 83 GLY A N 1
ATOM 696 C CA . GLY A 1 83 ? 13.920 1.701 -9.731 1.00 75.12 83 GLY A CA 1
ATOM 697 C C . GLY A 1 83 ? 15.280 2.388 -9.899 1.00 75.12 83 GLY A C 1
ATOM 698 O O . GLY A 1 83 ? 15.748 3.033 -8.966 1.00 75.12 83 GLY A O 1
ATOM 699 N N . THR A 1 84 ? 15.928 2.243 -11.059 1.00 81.38 84 THR A N 1
ATOM 700 C CA . THR A 1 84 ? 17.250 2.811 -11.355 1.00 81.38 84 THR A CA 1
ATOM 701 C C . THR A 1 84 ? 17.335 3.293 -12.805 1.00 81.38 84 THR A C 1
ATOM 703 O O . THR A 1 84 ? 16.631 2.787 -13.679 1.00 81.38 84 THR A O 1
ATOM 706 N N . SER A 1 85 ? 18.223 4.255 -13.077 1.00 80.38 85 SER A N 1
ATOM 707 C CA . SER A 1 85 ? 18.548 4.715 -14.438 1.00 80.38 85 SER A CA 1
ATOM 708 C C . SER A 1 85 ? 19.404 3.714 -15.223 1.00 80.38 85 SER A C 1
ATOM 710 O O . SER A 1 85 ? 19.488 3.806 -16.443 1.00 80.38 85 SER A O 1
ATOM 712 N N . VAL A 1 86 ? 19.993 2.722 -14.547 1.00 80.25 86 VAL A N 1
ATOM 713 C CA . VAL A 1 86 ? 20.946 1.751 -15.112 1.00 80.25 86 VAL A CA 1
ATOM 714 C C . VAL A 1 86 ? 20.447 1.051 -16.390 1.00 80.25 86 VAL A C 1
ATOM 716 O O . VAL A 1 86 ? 21.229 0.931 -17.335 1.00 80.25 86 VAL A O 1
ATOM 719 N N . PRO A 1 87 ? 19.184 0.588 -16.500 1.00 75.94 87 PRO A N 1
ATOM 720 C CA . PRO A 1 87 ? 18.705 -0.035 -17.734 1.00 75.94 87 PRO A CA 1
ATOM 721 C C . PRO A 1 87 ? 18.617 0.962 -18.897 1.00 75.94 87 PRO A C 1
ATOM 723 O O . PRO A 1 87 ? 18.926 0.599 -20.028 1.00 75.94 87 PRO A O 1
ATOM 726 N N . LEU A 1 88 ? 18.251 2.219 -18.618 1.00 77.00 88 LEU A N 1
ATOM 727 C CA . LEU A 1 88 ? 18.229 3.284 -19.620 1.00 77.00 88 LEU A CA 1
ATOM 728 C C . LEU A 1 88 ? 19.652 3.606 -20.076 1.00 77.00 88 LEU A C 1
ATOM 730 O O . LEU A 1 88 ? 19.913 3.628 -21.273 1.00 77.00 88 LEU A O 1
ATOM 734 N N . GLU A 1 89 ? 20.583 3.782 -19.138 1.00 80.75 89 GLU A N 1
ATOM 735 C CA . GLU A 1 89 ? 22.000 4.028 -19.430 1.00 80.75 89 GLU A CA 1
ATOM 736 C C . GLU A 1 89 ? 22.593 2.924 -20.302 1.00 80.75 89 GLU A C 1
ATOM 738 O O . GLU A 1 89 ? 23.253 3.225 -21.288 1.00 80.75 89 GLU A O 1
ATOM 743 N N . ARG A 1 90 ? 22.287 1.651 -20.020 1.00 83.00 90 ARG A N 1
ATOM 744 C CA . ARG A 1 90 ? 22.738 0.523 -20.847 1.00 83.00 90 ARG A CA 1
ATOM 745 C C . ARG A 1 90 ? 22.241 0.627 -22.291 1.00 83.00 90 ARG A C 1
ATOM 747 O O . ARG A 1 90 ? 23.033 0.422 -23.209 1.00 83.00 90 ARG A O 1
ATOM 754 N N . ILE A 1 91 ? 20.963 0.958 -22.493 1.00 77.88 91 ILE A N 1
ATOM 755 C CA . ILE A 1 91 ? 20.380 1.152 -23.830 1.00 77.88 91 ILE A CA 1
ATOM 756 C C . ILE A 1 91 ? 21.044 2.345 -24.529 1.00 77.88 91 ILE A C 1
ATOM 758 O O . ILE A 1 91 ? 21.419 2.241 -25.695 1.00 77.88 91 ILE A O 1
ATOM 762 N N . PHE A 1 92 ? 21.254 3.456 -23.819 1.00 78.69 92 PHE A N 1
ATOM 763 C CA . PHE A 1 92 ? 21.918 4.639 -24.370 1.00 78.69 92 PHE A CA 1
ATOM 764 C C . PHE A 1 92 ? 23.393 4.392 -24.702 1.00 78.69 92 PHE A C 1
ATOM 766 O O . PHE A 1 92 ? 23.853 4.845 -25.747 1.00 78.69 92 PHE A O 1
ATOM 773 N N . SER A 1 93 ? 24.129 3.644 -23.880 1.00 80.00 93 SER A N 1
ATOM 774 C CA . SER A 1 93 ? 25.507 3.239 -24.173 1.00 80.00 93 SER A CA 1
ATOM 775 C C . SER A 1 93 ? 25.572 2.320 -25.391 1.00 80.00 93 SER A C 1
ATOM 777 O O . SER A 1 93 ? 26.406 2.528 -26.267 1.00 80.00 93 SER A O 1
ATOM 779 N N . GLN A 1 94 ? 24.664 1.346 -25.499 1.00 76.00 94 GLN A N 1
ATOM 780 C CA . GLN A 1 94 ? 24.586 0.463 -26.665 1.00 76.00 94 GLN A CA 1
ATOM 781 C C . GLN A 1 94 ? 24.253 1.245 -27.944 1.00 76.00 94 GLN A C 1
ATOM 783 O O . GLN A 1 94 ? 24.904 1.053 -28.969 1.00 76.00 94 GLN A O 1
ATOM 788 N N . ALA A 1 95 ? 23.287 2.164 -27.880 1.00 75.56 95 ALA A N 1
ATOM 789 C CA . ALA A 1 95 ? 22.961 3.062 -28.985 1.00 75.56 95 ALA A CA 1
ATOM 790 C C . ALA A 1 95 ? 24.142 3.980 -29.346 1.00 75.56 95 ALA A C 1
ATOM 792 O O . ALA A 1 95 ? 24.390 4.233 -30.526 1.00 75.56 95 ALA A O 1
ATOM 793 N N . GLY A 1 96 ? 24.898 4.436 -28.342 1.00 73.12 96 GLY A N 1
ATOM 794 C CA . GLY A 1 96 ? 26.146 5.174 -28.511 1.00 73.12 96 GLY A CA 1
ATOM 795 C C . GLY A 1 96 ? 27.158 4.383 -29.331 1.00 73.12 96 GLY A C 1
ATOM 796 O O . GLY A 1 96 ? 27.622 4.876 -30.354 1.00 73.12 96 GLY A O 1
ATOM 797 N N . ASN A 1 97 ? 27.426 3.131 -28.965 1.00 73.00 97 ASN A N 1
ATOM 798 C CA . ASN A 1 97 ? 28.360 2.274 -29.702 1.00 73.00 97 ASN A CA 1
ATOM 799 C C . ASN A 1 97 ? 27.898 2.028 -31.149 1.00 73.00 97 ASN A C 1
ATOM 801 O O . ASN A 1 97 ? 28.694 2.145 -32.075 1.00 73.00 97 ASN A O 1
ATOM 805 N N . ILE A 1 98 ? 26.600 1.781 -31.373 1.00 69.69 98 ILE A N 1
ATOM 806 C CA . ILE A 1 98 ? 26.037 1.585 -32.724 1.00 69.69 98 ILE A CA 1
ATOM 807 C C . ILE A 1 98 ? 26.201 2.838 -33.597 1.00 69.69 98 ILE A C 1
ATOM 809 O O . ILE A 1 98 ? 26.447 2.726 -34.797 1.00 69.69 98 ILE A O 1
ATOM 813 N N . LYS A 1 99 ? 26.087 4.033 -33.004 1.00 66.88 99 LYS A N 1
ATOM 814 C CA . LYS A 1 99 ? 26.349 5.302 -33.693 1.00 66.88 99 LYS A CA 1
ATOM 815 C C . LYS A 1 99 ? 27.839 5.517 -33.982 1.00 66.88 99 LYS A C 1
ATOM 817 O O . LYS A 1 99 ? 28.157 6.210 -34.945 1.00 66.88 99 LYS A O 1
ATOM 822 N N . THR A 1 100 ? 28.720 4.995 -33.131 1.00 63.34 100 THR A N 1
ATOM 823 C CA . THR A 1 100 ? 30.134 5.388 -33.111 1.00 63.34 100 THR A CA 1
ATOM 824 C C . THR A 1 100 ? 31.025 4.457 -33.933 1.00 63.34 100 THR A C 1
ATOM 826 O O . THR A 1 100 ? 31.950 4.971 -34.552 1.00 63.34 100 THR A O 1
ATOM 829 N N . ASP A 1 101 ? 30.742 3.148 -34.012 1.00 58.38 101 ASP A N 1
ATOM 830 C CA . ASP A 1 101 ? 31.770 2.220 -34.508 1.00 58.38 101 ASP A CA 1
ATOM 831 C C . ASP A 1 101 ? 31.801 1.959 -36.028 1.00 58.38 101 ASP A C 1
ATOM 833 O O . ASP A 1 101 ? 32.847 2.215 -36.604 1.00 58.38 101 ASP A O 1
ATOM 837 N N . GLU A 1 102 ? 30.765 1.508 -36.758 1.00 54.94 102 GLU A N 1
ATOM 838 C CA . GLU A 1 102 ? 31.009 1.089 -38.173 1.00 54.94 102 GLU A CA 1
ATOM 839 C C . GLU A 1 102 ? 29.857 1.294 -39.192 1.00 54.94 102 GLU A C 1
ATOM 841 O O . GLU A 1 102 ? 29.956 0.862 -40.345 1.00 54.94 102 GLU A O 1
ATOM 846 N N . ARG A 1 103 ? 28.753 1.984 -38.848 1.00 54.09 103 ARG A N 1
ATOM 847 C CA . ARG A 1 103 ? 27.639 2.275 -39.791 1.00 54.09 103 ARG A CA 1
ATOM 848 C C . ARG A 1 103 ? 27.019 3.663 -39.588 1.00 54.09 103 ARG A C 1
ATOM 850 O O . ARG A 1 103 ? 25.930 3.824 -39.043 1.00 54.09 103 ARG A O 1
ATOM 857 N N . ASN A 1 104 ? 27.668 4.679 -40.146 1.00 58.84 104 ASN A N 1
ATOM 858 C CA . ASN A 1 104 ? 27.411 6.095 -39.837 1.00 58.84 104 ASN A CA 1
ATOM 859 C C . ASN A 1 104 ? 26.273 6.743 -40.664 1.00 58.84 104 ASN A C 1
ATOM 861 O O . ASN A 1 104 ? 26.299 7.946 -40.913 1.00 58.84 104 ASN A O 1
ATOM 865 N N . ARG A 1 105 ? 25.275 5.976 -41.133 1.00 61.94 105 ARG A N 1
ATOM 866 C CA . ARG A 1 105 ? 24.138 6.504 -41.934 1.00 61.94 105 ARG A CA 1
ATOM 867 C C . ARG A 1 105 ? 22.830 6.654 -41.151 1.00 61.94 105 ARG A C 1
ATOM 869 O O . ARG A 1 105 ? 21.804 6.980 -41.742 1.00 61.94 105 ARG A O 1
ATOM 876 N N . LEU A 1 106 ? 22.848 6.430 -39.839 1.00 63.84 106 LEU A N 1
ATOM 877 C CA . LEU A 1 106 ? 21.700 6.697 -38.974 1.00 63.84 106 LEU A CA 1
ATOM 878 C C . LEU A 1 106 ? 21.667 8.187 -38.615 1.00 63.84 106 LEU A C 1
ATOM 880 O O . LEU A 1 106 ? 22.463 8.673 -37.813 1.00 63.84 106 LEU A O 1
ATOM 884 N N . THR A 1 107 ? 20.742 8.921 -39.229 1.00 64.06 107 THR A N 1
ATOM 885 C CA . THR A 1 107 ? 20.379 10.280 -38.814 1.00 64.06 107 THR A CA 1
ATOM 886 C C . THR A 1 107 ? 19.741 10.262 -37.423 1.00 64.06 107 THR A C 1
ATOM 888 O O . THR A 1 107 ? 19.156 9.259 -37.011 1.00 64.06 107 THR A O 1
ATOM 891 N N . GLY A 1 108 ? 19.833 11.379 -36.690 1.00 64.88 108 GLY A N 1
ATOM 892 C CA . GLY A 1 108 ? 19.276 11.498 -35.334 1.00 64.88 108 GLY A CA 1
ATOM 893 C C . GLY A 1 108 ? 17.783 11.153 -35.239 1.00 64.88 108 GLY A C 1
ATOM 894 O O . GLY A 1 108 ? 17.352 10.621 -34.223 1.00 64.88 108 GLY A O 1
ATOM 895 N N . GLU A 1 109 ? 17.022 11.364 -36.317 1.00 64.75 109 GLU A N 1
ATOM 896 C CA . GLU A 1 109 ? 15.605 10.983 -36.421 1.00 64.75 109 GLU A CA 1
ATOM 897 C C . GLU A 1 109 ? 15.381 9.461 -36.385 1.00 64.75 109 GLU A C 1
ATOM 899 O O . GLU A 1 109 ? 14.437 8.992 -35.752 1.00 64.75 109 GLU A O 1
ATOM 904 N N . ASN A 1 110 ? 16.284 8.672 -36.976 1.00 65.69 110 ASN A N 1
ATOM 905 C CA . ASN A 1 110 ? 16.175 7.208 -37.041 1.00 65.69 110 ASN A CA 1
ATOM 906 C C . ASN A 1 110 ? 16.747 6.506 -35.801 1.00 65.69 110 ASN A C 1
ATOM 908 O O . ASN A 1 110 ? 16.612 5.294 -35.652 1.00 65.69 110 ASN A O 1
ATOM 912 N N . LEU A 1 111 ? 17.371 7.254 -34.890 1.00 65.75 111 LEU A N 1
ATOM 913 C CA . LEU A 1 111 ? 17.964 6.722 -33.662 1.00 65.75 111 LEU A CA 1
ATOM 914 C C . LEU A 1 111 ? 16.888 6.205 -32.694 1.00 65.75 111 LEU A C 1
ATOM 916 O O . LEU A 1 111 ? 17.121 5.240 -31.974 1.00 65.75 111 LEU A O 1
ATOM 920 N N . ASN A 1 112 ? 15.673 6.760 -32.762 1.00 66.00 112 ASN A N 1
ATOM 921 C CA . ASN A 1 112 ? 14.519 6.252 -32.019 1.00 66.00 112 ASN A CA 1
ATOM 922 C C . ASN A 1 112 ? 14.119 4.821 -32.436 1.00 66.00 112 ASN A C 1
ATOM 924 O O . ASN A 1 112 ? 13.555 4.087 -31.629 1.00 66.00 112 ASN A O 1
ATOM 928 N N . MET A 1 113 ? 14.451 4.373 -33.654 1.00 64.62 113 MET A N 1
ATOM 929 C CA . MET A 1 113 ? 14.172 2.995 -34.090 1.00 64.62 113 MET A CA 1
ATOM 930 C C . MET A 1 113 ? 15.044 1.958 -33.366 1.00 64.62 113 MET A C 1
ATOM 932 O O . MET A 1 113 ? 14.673 0.790 -33.314 1.00 64.62 113 MET A O 1
ATOM 936 N N . LEU A 1 114 ? 16.164 2.354 -32.746 1.00 65.12 114 LEU A N 1
ATOM 937 C CA . LEU A 1 114 ? 16.979 1.451 -31.919 1.00 65.12 114 LEU A CA 1
ATOM 938 C C . LEU A 1 114 ? 16.232 0.977 -30.669 1.00 65.12 114 LEU A C 1
ATOM 940 O O . LEU A 1 114 ? 16.499 -0.113 -30.176 1.00 65.12 114 LEU A O 1
ATOM 944 N N . PHE A 1 115 ? 15.245 1.732 -30.180 1.00 65.50 115 PHE A N 1
ATOM 945 C CA . PHE A 1 115 ? 14.393 1.244 -29.097 1.00 65.50 115 PHE A CA 1
ATOM 946 C C . PHE A 1 115 ? 13.571 0.017 -29.531 1.00 65.50 115 PHE A C 1
ATOM 948 O O . PHE A 1 115 ? 13.296 -0.847 -28.700 1.00 65.50 115 PHE A O 1
ATOM 955 N N . LEU A 1 116 ? 13.262 -0.13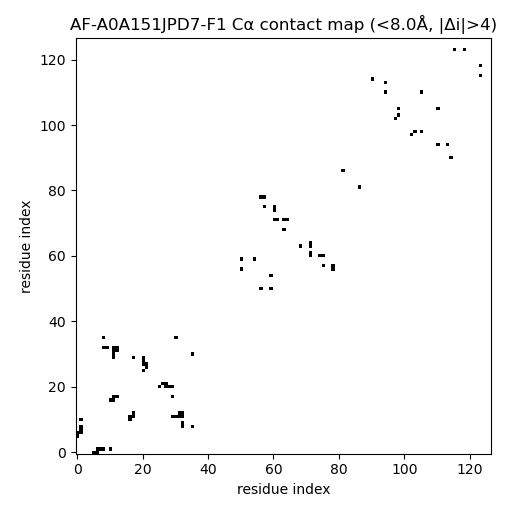2 -30.826 1.00 64.00 116 LEU A N 1
ATOM 956 C CA . LEU A 1 116 ? 12.547 -1.297 -31.359 1.00 64.00 116 LEU A CA 1
ATOM 957 C C . LEU A 1 116 ? 13.416 -2.559 -31.400 1.00 64.00 116 LEU A C 1
ATOM 959 O O . LEU A 1 116 ? 12.874 -3.655 -31.324 1.00 64.00 116 LEU A O 1
ATOM 963 N N . SER A 1 117 ? 14.751 -2.446 -31.438 1.00 64.75 117 SER A N 1
ATOM 964 C CA . SER A 1 117 ? 15.624 -3.629 -31.363 1.00 64.75 117 SER A CA 1
ATOM 965 C C . SER A 1 117 ? 15.615 -4.293 -29.985 1.00 64.75 117 SER A C 1
ATOM 967 O O . SER A 1 117 ? 16.113 -5.405 -29.841 1.00 64.75 117 SER A O 1
ATOM 969 N N . SER A 1 118 ? 15.097 -3.607 -28.961 1.00 66.69 118 SER A N 1
ATOM 970 C CA . SER A 1 118 ? 14.885 -4.194 -27.633 1.00 66.69 118 SER A CA 1
ATOM 971 C C . SER A 1 118 ? 13.602 -5.031 -27.541 1.00 66.69 118 SER A C 1
ATOM 973 O O . SER A 1 118 ? 13.427 -5.762 -26.569 1.00 66.69 118 SER A O 1
ATOM 975 N N . LEU A 1 119 ? 12.725 -4.934 -28.547 1.00 68.00 119 LEU A N 1
ATOM 976 C CA . LEU A 1 119 ? 11.465 -5.665 -28.642 1.00 68.00 119 LEU A CA 1
ATOM 97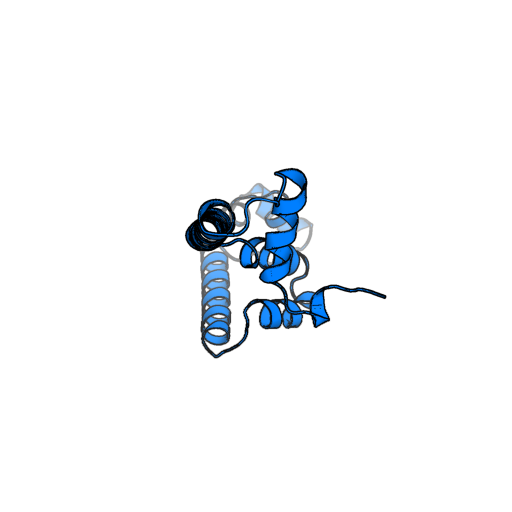7 C C . LEU A 1 119 ? 11.637 -6.885 -29.548 1.00 68.00 119 LEU A C 1
ATOM 979 O O . LEU A 1 119 ? 12.346 -6.823 -30.556 1.00 68.00 119 LEU A O 1
ATOM 983 N N . ALA A 1 120 ? 10.971 -7.987 -29.206 1.00 70.44 120 ALA A N 1
ATOM 984 C CA . ALA A 1 120 ? 10.918 -9.149 -30.081 1.00 70.44 120 ALA A CA 1
ATOM 985 C C . ALA A 1 120 ? 10.106 -8.812 -31.344 1.00 70.44 120 ALA A C 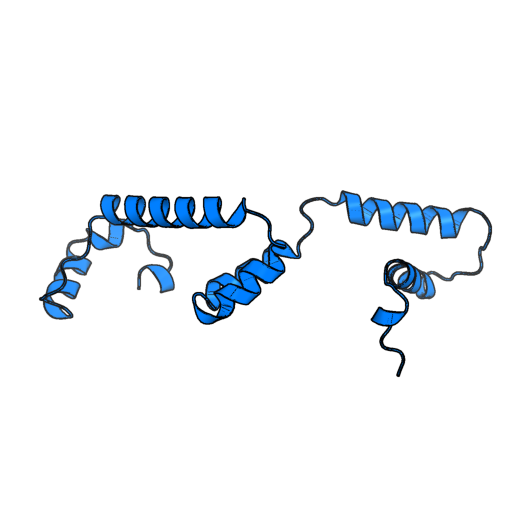1
ATOM 987 O O . ALA A 1 120 ? 9.240 -7.937 -31.311 1.00 70.44 120 ALA A O 1
ATOM 988 N N . PHE A 1 121 ? 10.384 -9.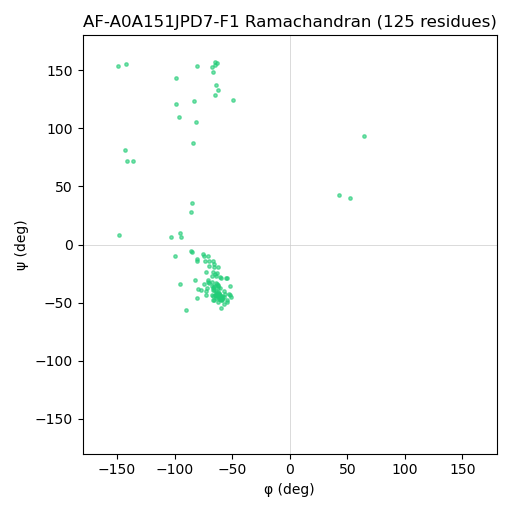478 -32.468 1.00 66.69 121 PHE A N 1
ATOM 989 C CA . PHE A 1 121 ? 9.717 -9.171 -33.741 1.00 66.69 121 PHE A CA 1
ATOM 990 C C . PHE A 1 121 ? 8.192 -9.354 -33.654 1.00 66.69 121 PHE A C 1
ATOM 992 O O . PHE A 1 121 ? 7.447 -8.632 -34.313 1.00 66.69 121 PHE A O 1
ATOM 999 N N . GLU A 1 122 ? 7.711 -10.251 -32.785 1.00 72.44 122 GLU A N 1
ATOM 1000 C CA . GLU A 1 122 ? 6.277 -10.457 -32.555 1.00 72.44 122 GLU A CA 1
ATOM 1001 C C . GLU A 1 122 ? 5.584 -9.244 -31.903 1.00 72.44 122 GLU A C 1
ATOM 1003 O O . GLU A 1 122 ? 4.381 -9.047 -32.074 1.00 72.44 122 GLU A O 1
ATOM 1008 N N . ASP A 1 123 ? 6.332 -8.390 -31.199 1.00 68.88 123 ASP A N 1
ATOM 1009 C CA . ASP A 1 123 ? 5.803 -7.209 -30.509 1.00 68.88 123 ASP A CA 1
ATOM 1010 C C . ASP A 1 123 ? 5.686 -5.978 -31.424 1.00 68.88 123 ASP A C 1
ATOM 1012 O O . ASP A 1 123 ? 5.142 -4.948 -31.015 1.00 68.88 123 ASP A O 1
ATOM 1016 N N . TRP A 1 124 ? 6.177 -6.056 -32.668 1.00 67.69 124 TRP A N 1
ATOM 1017 C CA . TRP A 1 124 ? 6.236 -4.910 -33.584 1.00 67.69 124 TRP A CA 1
ATOM 1018 C C . TRP A 1 124 ? 4.874 -4.540 -34.188 1.00 67.69 124 TRP A C 1
ATOM 1020 O O . TRP A 1 124 ? 4.766 -3.483 -34.805 1.00 67.69 124 TRP A O 1
ATOM 1030 N N . LYS A 1 125 ? 3.832 -5.366 -33.979 1.00 64.38 125 LYS A N 1
ATOM 1031 C CA . LYS A 1 125 ? 2.448 -5.143 -34.450 1.00 64.38 125 LYS A CA 1
ATOM 1032 C C . LYS A 1 125 ? 2.372 -4.623 -35.895 1.00 64.38 125 LYS A C 1
ATOM 1034 O O . LYS A 1 125 ? 1.614 -3.700 -36.187 1.00 64.38 125 LYS A O 1
ATOM 1039 N N . LEU A 1 126 ? 3.189 -5.195 -36.777 1.00 60.97 126 LEU A N 1
ATOM 1040 C CA . LEU A 1 126 ? 3.134 -4.938 -38.212 1.00 60.97 126 LEU A CA 1
ATOM 1041 C C . LEU A 1 126 ? 2.056 -5.852 -38.816 1.00 60.97 126 LEU A C 1
ATOM 1043 O O . LEU A 1 126 ? 2.352 -6.976 -39.214 1.00 60.97 126 LEU A O 1
ATOM 1047 N N . GLU A 1 127 ? 0.813 -5.369 -38.815 1.00 48.25 127 GLU A N 1
ATOM 1048 C CA . GLU A 1 127 ? -0.276 -5.814 -39.703 1.00 48.25 127 GLU A CA 1
ATOM 1049 C C . GLU A 1 127 ? -0.558 -4.726 -40.744 1.00 48.25 127 GLU A C 1
ATOM 1051 O O . GLU A 1 127 ? -0.581 -3.532 -40.356 1.00 48.25 127 GLU A O 1
#

pLDDT: mean 80.57, std 12.13, range [48.25, 96.25]

Organism: NCBI:txid471704

Sequence (127 aa):
MISVDKMVLSTVENKGFRYLMKITVPLYKPPSRKTITKLIEAQYRSLKEAYYFKRDPIQYWKSVKHTFPLLYELAIKYISILGTSVPLERIFSQAGNIKTDERNRLTGENLNMLFLSSLAFEDWKLE

InterPro domains:
  IPR008906 HAT, C-terminal dimerisation domain [PF05699] (55-115)
  IPR012337 Ribonuclease H-like superfamily [SSF53098] (43-116)
  IPR052035 Zinc finger BED domain-containing [PTHR46481] (1-49)

Mean predicted aligned error: 12.98 Å

Nearest PDB structures (foldseek):
  4nkn-assembly2_F  TM=2.243E-01  e=8.608E+00  Homo sapiens

Solvent-accessible surface area (backbone atoms only — not comparable to full-atom values): 7849 Å² total; per-residue (Å²): 99,54,81,80,69,69,48,64,66,62,51,62,72,35,68,70,51,46,52,50,37,50,71,78,41,64,90,58,78,80,65,52,46,69,52,51,52,52,52,52,52,53,52,49,51,54,51,49,58,62,54,72,68,75,64,59,67,67,61,51,43,63,72,41,30,85,83,37,52,74,59,30,59,52,48,57,61,55,69,75,49,74,94,58,65,62,69,59,51,51,53,52,51,52,53,47,48,56,60,66,71,88,57,85,80,71,50,82,83,57,55,66,57,58,64,53,73,79,47,60,82,84,73,63,74,86,125

Secondary structure (DSSP, 8-state):
-TTTTT--GGGGG-HHHHHHHHHH-TT--PPPHHHHHHHHHHHHHHHHHHHHSS--HHHHHHHHTTT-HHHHHHHHHHHTS-SSSHHHHHHHHHHHHHHHSS-TT--GGGGGGGGGGGS-GGGG---

Foldseek 3Di:
DCVVVVHQLQCLVDPVNQVVCCVPPVPDRDDHSVVVVVVVVVVVVVVVVVVVPDDDQLVVLVVCCVVCVPVSVVSVVVVPDDPDCVVVVVLVVVLVCVCPPDDPPDDPVCSVCSVVVVPDPVPPPPD

Radius of gyration: 25.12 Å; Cα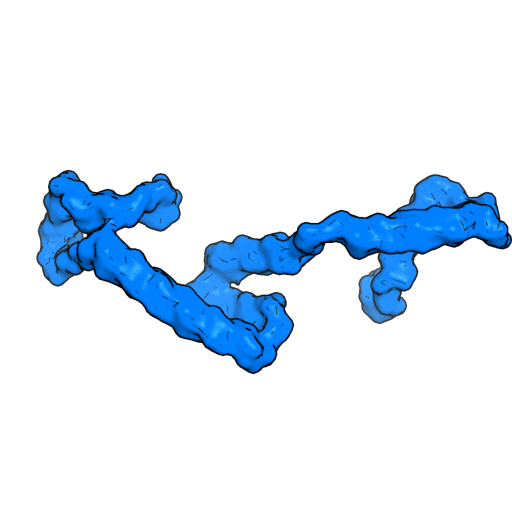 contacts (8 Å, |Δi|>4): 50; chains: 1; bounding box: 58×32×62 Å